Protein AF-A0A956G159-F1 (afdb_monomer_lite)

Radius of gyration: 17.7 Å; chains: 1; bounding box: 40×36×35 Å

Structure (mmCIF, N/CA/C/O backbone):
data_AF-A0A956G159-F1
#
_entry.id   AF-A0A956G159-F1
#
loop_
_atom_site.group_PDB
_atom_site.id
_atom_site.type_symbol
_atom_site.label_atom_id
_atom_site.label_alt_id
_atom_site.label_comp_id
_atom_site.label_asym_id
_atom_site.label_entity_id
_atom_site.label_seq_id
_atom_site.pdbx_PDB_ins_code
_atom_site.Cartn_x
_atom_site.Cartn_y
_atom_site.Cartn_z
_atom_site.occupancy
_atom_site.B_iso_or_equiv
_atom_site.auth_seq_id
_atom_site.auth_comp_id
_atom_site.auth_asym_id
_atom_site.auth_atom_id
_atom_site.pdbx_PDB_model_num
ATOM 1 N N . MET A 1 1 ? -13.056 20.901 -2.044 1.00 37.19 1 MET A N 1
ATOM 2 C CA . MET A 1 1 ? -13.528 20.233 -0.812 1.00 37.19 1 MET A CA 1
ATOM 3 C C . MET A 1 1 ? -12.951 18.829 -0.797 1.00 37.19 1 MET A C 1
ATOM 5 O O . MET A 1 1 ? -13.195 18.085 -1.737 1.00 37.19 1 MET A O 1
ATOM 9 N N . THR A 1 2 ? -12.125 18.491 0.190 1.00 42.09 2 THR A N 1
ATOM 10 C CA . THR A 1 2 ? -11.557 17.144 0.331 1.00 42.09 2 THR A CA 1
ATOM 11 C C . THR A 1 2 ? -12.661 16.194 0.795 1.00 42.09 2 THR A C 1
ATOM 13 O O . THR A 1 2 ? -13.190 16.339 1.894 1.00 42.09 2 THR A O 1
ATOM 16 N N . ARG A 1 3 ? -13.065 15.252 -0.067 1.00 57.03 3 ARG A N 1
ATOM 17 C CA . ARG A 1 3 ? -13.990 14.172 0.305 1.00 57.03 3 ARG A CA 1
ATOM 18 C C . ARG A 1 3 ? -13.295 13.305 1.357 1.00 57.03 3 ARG A C 1
ATOM 20 O O . ARG A 1 3 ? -12.344 12.591 1.048 1.00 57.03 3 ARG A O 1
ATOM 27 N N . LYS A 1 4 ? -13.728 13.423 2.610 1.00 62.12 4 LYS A N 1
ATOM 28 C CA . LYS A 1 4 ? -13.316 12.530 3.692 1.00 62.12 4 LYS A CA 1
ATOM 29 C C . LYS A 1 4 ? -14.295 11.357 3.710 1.00 62.12 4 LYS A C 1
ATOM 31 O O . LYS A 1 4 ? -15.493 11.589 3.820 1.00 62.12 4 LYS A O 1
ATOM 36 N N . PHE A 1 5 ? -13.787 10.141 3.538 1.00 65.56 5 PHE A N 1
ATOM 37 C CA . PHE A 1 5 ? -14.552 8.924 3.816 1.00 65.56 5 PHE A CA 1
ATOM 38 C C . PHE A 1 5 ? -14.679 8.762 5.327 1.00 65.56 5 PHE A C 1
ATOM 40 O O . PHE A 1 5 ? -13.792 9.223 6.056 1.00 65.56 5 PHE A O 1
ATOM 47 N N . SER A 1 6 ? -15.772 8.153 5.775 1.00 74.94 6 SER A N 1
ATOM 48 C CA . SER A 1 6 ? -15.936 7.817 7.186 1.00 74.94 6 SER A CA 1
ATOM 49 C C . SER A 1 6 ? -15.000 6.676 7.585 1.00 74.94 6 SER A C 1
ATOM 51 O O . SER A 1 6 ? -14.491 5.942 6.734 1.00 74.94 6 SER A O 1
ATOM 53 N N . GLU A 1 7 ? -14.750 6.550 8.884 1.00 66.62 7 GLU A N 1
ATOM 54 C CA . GLU A 1 7 ? -13.915 5.487 9.449 1.00 66.62 7 GLU A CA 1
ATOM 55 C C . GLU A 1 7 ? -14.490 4.105 9.098 1.00 66.62 7 GLU A C 1
ATOM 57 O O . GLU A 1 7 ? -13.752 3.219 8.675 1.00 66.62 7 GLU A O 1
ATOM 62 N N . GLU A 1 8 ? -15.822 3.954 9.110 1.00 72.69 8 GLU A N 1
ATOM 63 C CA . GLU A 1 8 ? -16.472 2.691 8.735 1.00 72.69 8 GLU A CA 1
ATOM 64 C C . GLU A 1 8 ? -16.258 2.338 7.256 1.00 72.69 8 GLU A C 1
ATOM 66 O O . GLU A 1 8 ? -16.099 1.170 6.904 1.00 72.69 8 GLU A O 1
ATOM 71 N N . GLN A 1 9 ? -16.219 3.343 6.374 1.00 77.06 9 GLN A N 1
ATOM 72 C CA . GLN A 1 9 ? -15.929 3.120 4.958 1.00 77.06 9 GLN A CA 1
ATOM 73 C C . GLN A 1 9 ? -14.485 2.668 4.747 1.00 77.06 9 GLN A C 1
ATOM 75 O O . GLN A 1 9 ? -14.236 1.831 3.886 1.00 77.06 9 GLN A O 1
ATOM 80 N N . ILE A 1 10 ? -13.541 3.209 5.521 1.00 75.06 10 ILE A N 1
ATOM 81 C CA . ILE A 1 10 ? -12.131 2.818 5.446 1.00 75.06 10 ILE A CA 1
ATOM 82 C C . ILE A 1 10 ? -11.950 1.371 5.917 1.00 75.06 10 ILE A C 1
ATOM 84 O O . ILE A 1 10 ? -11.295 0.599 5.221 1.00 75.06 10 ILE A O 1
ATOM 88 N N . VAL A 1 11 ? -12.575 0.988 7.034 1.00 79.06 11 VAL A N 1
ATOM 89 C CA . VAL A 1 11 ? -12.523 -0.392 7.548 1.00 79.06 11 VAL A CA 1
ATOM 90 C C . VAL A 1 11 ? -13.101 -1.378 6.530 1.00 79.06 11 VAL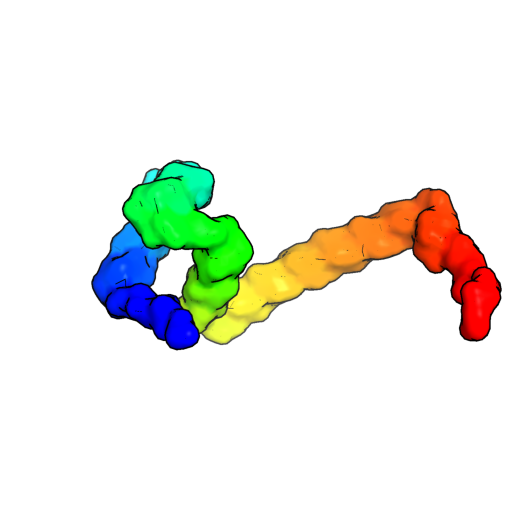 A C 1
ATOM 92 O O . VAL A 1 11 ? -12.431 -2.345 6.186 1.00 79.06 11 VAL A O 1
ATOM 95 N N . GLY A 1 12 ? -14.274 -1.094 5.952 1.00 81.75 12 GLY A N 1
ATOM 96 C CA . GLY A 1 12 ? -14.876 -1.986 4.951 1.00 81.75 12 GLY A CA 1
ATOM 97 C C . GLY A 1 12 ? -14.042 -2.135 3.671 1.00 81.75 12 GLY A C 1
ATOM 98 O O . GLY A 1 12 ? -13.993 -3.209 3.077 1.00 81.75 12 GLY A O 1
ATOM 99 N N . ILE A 1 13 ? -13.334 -1.078 3.260 1.00 80.62 13 ILE A N 1
ATOM 100 C CA . ILE A 1 13 ? -12.393 -1.130 2.132 1.00 80.62 13 ILE A CA 1
ATOM 101 C C . ILE A 1 13 ? -11.194 -2.035 2.453 1.00 80.62 13 ILE A C 1
ATOM 103 O O . ILE A 1 13 ? -10.759 -2.796 1.590 1.00 80.62 13 ILE A O 1
ATOM 107 N N . LEU A 1 14 ? -10.648 -1.948 3.669 1.00 77.44 14 LEU A N 1
ATOM 108 C CA . LEU A 1 14 ? -9.518 -2.773 4.102 1.00 77.44 14 LEU A CA 1
ATOM 109 C C . LEU A 1 14 ? -9.915 -4.250 4.206 1.00 77.44 14 LEU A C 1
ATOM 111 O O . LEU A 1 14 ? -9.214 -5.094 3.657 1.00 77.44 14 LEU A O 1
ATOM 115 N N . GLU A 1 15 ? -11.073 -4.549 4.799 1.00 81.00 15 GLU A N 1
ATOM 116 C CA . GLU A 1 15 ? -11.609 -5.914 4.885 1.00 81.00 15 GLU A CA 1
ATOM 117 C C . GLU A 1 15 ? -11.853 -6.527 3.498 1.00 81.00 15 GLU A C 1
ATOM 119 O O . GLU A 1 15 ? -11.527 -7.689 3.271 1.00 81.00 15 GLU A O 1
ATOM 124 N N . ALA A 1 16 ? -12.375 -5.751 2.541 1.00 81.25 16 ALA A N 1
ATOM 125 C CA . ALA A 1 16 ? -12.568 -6.212 1.165 1.00 81.25 16 ALA A CA 1
ATOM 126 C C . ALA A 1 16 ? -11.236 -6.572 0.483 1.00 81.25 16 ALA A C 1
ATOM 128 O O . ALA A 1 16 ? -11.137 -7.585 -0.215 1.00 81.25 16 ALA A O 1
ATOM 129 N N . ILE A 1 17 ? -10.191 -5.772 0.715 1.00 78.19 17 ILE A N 1
ATOM 130 C CA . ILE A 1 17 ? -8.844 -6.033 0.193 1.00 78.19 17 ILE A CA 1
ATOM 131 C C . ILE A 1 17 ? -8.228 -7.268 0.864 1.00 78.19 17 ILE A C 1
ATOM 133 O O . ILE A 1 17 ? -7.664 -8.110 0.165 1.00 78.19 17 ILE A O 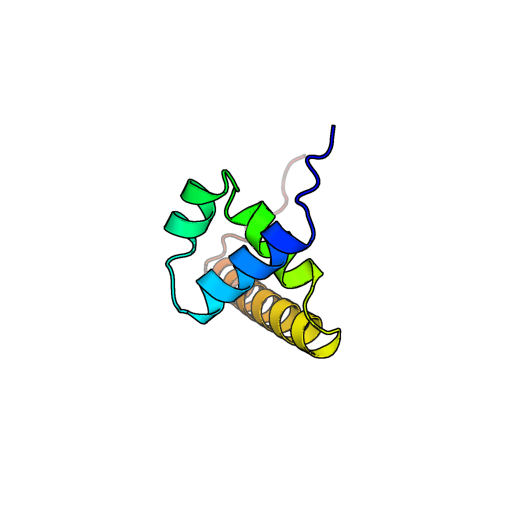1
ATOM 137 N N . GLU A 1 18 ? -8.360 -7.417 2.186 1.00 72.19 18 GLU A N 1
ATOM 138 C CA . GLU A 1 18 ? -7.887 -8.599 2.925 1.00 72.19 18 GLU A CA 1
ATOM 139 C C . GLU A 1 18 ? -8.631 -9.879 2.527 1.00 72.19 18 GLU A C 1
ATOM 141 O O . GLU A 1 18 ? -8.020 -10.943 2.415 1.00 72.19 18 GLU A O 1
ATOM 146 N N . ALA A 1 19 ? -9.927 -9.778 2.225 1.00 81.38 19 ALA A N 1
ATOM 147 C CA . ALA A 1 19 ? -10.732 -10.869 1.680 1.00 81.38 19 ALA A CA 1
ATOM 148 C C . ALA A 1 19 ? -10.339 -11.255 0.238 1.00 81.38 19 ALA A C 1
ATOM 150 O O . ALA A 1 19 ? -10.857 -12.235 -0.303 1.00 81.38 19 ALA A O 1
ATOM 151 N N . GLY A 1 20 ? -9.417 -10.512 -0.384 1.00 79.19 20 GLY A N 1
ATOM 152 C CA . GLY A 1 20 ? -8.896 -10.781 -1.719 1.00 79.19 20 GLY A CA 1
ATOM 153 C C . GLY A 1 20 ? -9.742 -10.201 -2.851 1.00 79.19 20 GLY A C 1
ATOM 154 O O . GLY A 1 20 ? -9.597 -10.636 -3.997 1.00 79.19 20 GLY A O 1
ATOM 155 N N . GLU A 1 21 ? -10.627 -9.234 -2.578 1.00 84.19 21 GLU A N 1
ATOM 156 C CA . GLU A 1 21 ? -11.322 -8.534 -3.654 1.00 84.19 21 GLU A CA 1
ATOM 157 C C . GLU A 1 21 ? -10.347 -7.733 -4.521 1.00 84.19 21 GLU A C 1
ATOM 159 O O . GLU A 1 21 ? -9.365 -7.143 -4.064 1.00 84.19 21 GLU A O 1
ATOM 164 N N . SER A 1 22 ? -10.641 -7.695 -5.822 1.00 84.19 22 SER A N 1
ATOM 165 C CA . SER A 1 22 ? -9.856 -6.899 -6.755 1.00 84.19 22 SER A CA 1
ATOM 166 C C . SER A 1 22 ? -9.952 -5.420 -6.398 1.00 84.19 22 SER A C 1
ATOM 168 O O . SER A 1 22 ? -11.044 -4.858 -6.314 1.00 84.19 22 SER A O 1
ATOM 170 N N . ILE A 1 23 ? -8.793 -4.772 -6.305 1.00 79.00 23 ILE A N 1
ATOM 171 C CA . ILE A 1 23 ? -8.664 -3.328 -6.100 1.00 79.00 23 ILE A CA 1
ATOM 172 C C . ILE A 1 23 ? -9.526 -2.529 -7.093 1.00 79.00 23 ILE A C 1
ATOM 174 O O . ILE A 1 23 ? -10.097 -1.509 -6.722 1.00 79.00 23 ILE A O 1
ATOM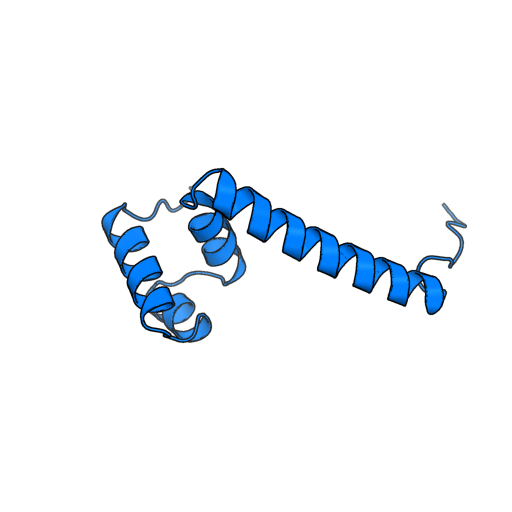 178 N N . ASP A 1 24 ? -9.657 -2.984 -8.343 1.00 81.62 24 ASP A N 1
ATOM 179 C CA . ASP A 1 24 ? -10.488 -2.300 -9.343 1.00 81.62 24 ASP A CA 1
ATOM 180 C C . ASP A 1 24 ? -11.984 -2.349 -9.003 1.00 81.62 24 ASP A C 1
ATOM 182 O O . ASP A 1 24 ? -12.698 -1.375 -9.241 1.00 81.62 24 ASP A O 1
ATOM 186 N N . LYS A 1 25 ? -12.447 -3.447 -8.399 1.00 84.19 25 LYS A N 1
ATOM 187 C CA . LYS A 1 25 ? -13.832 -3.604 -7.949 1.00 84.19 25 LYS A CA 1
ATOM 188 C C . LYS A 1 25 ? -14.110 -2.723 -6.730 1.00 84.19 25 LYS A C 1
ATOM 190 O O . LYS A 1 25 ? -15.054 -1.945 -6.748 1.00 84.19 25 LYS A O 1
ATOM 195 N N . VAL A 1 26 ? -13.210 -2.734 -5.747 1.00 84.44 26 VAL A N 1
ATOM 196 C CA . VAL A 1 26 ? -13.292 -1.867 -4.559 1.00 84.44 26 VAL A CA 1
ATOM 197 C C . VAL A 1 26 ? -13.264 -0.384 -4.954 1.00 84.44 26 VAL A C 1
ATOM 199 O O . VAL A 1 26 ? -14.043 0.425 -4.456 1.00 84.44 26 VAL A O 1
ATOM 202 N N . CYS A 1 27 ? -12.414 0.001 -5.909 1.00 84.00 27 CYS A N 1
ATOM 203 C CA . CYS A 1 27 ? -12.399 1.360 -6.446 1.00 84.00 27 CYS A CA 1
ATOM 204 C C . CYS A 1 27 ? -13.719 1.743 -7.131 1.00 84.00 27 CYS A C 1
ATOM 206 O O . CYS A 1 27 ? -14.171 2.878 -6.976 1.00 84.00 27 CYS A O 1
ATOM 208 N N . PHE A 1 28 ? -14.335 0.821 -7.870 1.00 84.75 28 PHE A N 1
ATOM 209 C CA . PHE A 1 28 ? -15.616 1.053 -8.533 1.00 84.75 28 PHE A CA 1
ATOM 210 C C . PHE A 1 28 ? -16.762 1.206 -7.524 1.00 84.75 28 PHE A C 1
ATOM 212 O O . PHE A 1 28 ? -17.498 2.191 -7.587 1.00 84.75 28 PHE A O 1
ATOM 219 N N . ASP A 1 29 ? -16.851 0.297 -6.553 1.00 83.31 29 ASP A N 1
ATOM 220 C CA . ASP A 1 29 ? -17.938 0.246 -5.569 1.00 83.31 29 ASP A CA 1
ATOM 221 C C . ASP A 1 29 ? -17.924 1.457 -4.622 1.00 83.31 29 ASP A C 1
ATOM 223 O O . ASP A 1 29 ? -18.973 1.995 -4.266 1.00 83.31 29 ASP A O 1
ATOM 227 N N . TYR A 1 30 ? -16.734 1.952 -4.271 1.00 79.75 30 TYR A N 1
ATOM 228 C CA . TYR A 1 30 ? -16.567 3.097 -3.370 1.00 79.75 30 TYR A CA 1
ATOM 229 C C . TYR A 1 30 ? -16.303 4.429 -4.099 1.00 79.75 30 TYR A C 1
ATOM 231 O O . TYR A 1 30 ? -16.132 5.469 -3.454 1.00 79.75 30 TYR A O 1
ATOM 239 N N . GLY A 1 31 ? -16.272 4.435 -5.43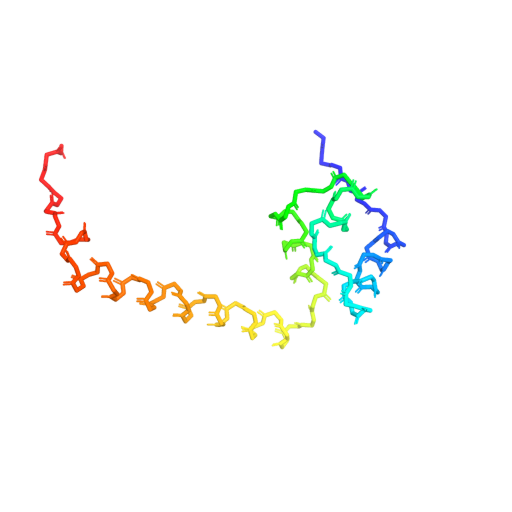9 1.00 81.00 31 GLY A N 1
ATOM 240 C CA . GLY A 1 31 ? -16.028 5.636 -6.247 1.00 81.00 31 GLY A CA 1
ATOM 241 C C . GLY A 1 31 ? -14.646 6.262 -6.017 1.00 81.00 31 GLY A C 1
ATOM 242 O O . GLY A 1 31 ? -14.506 7.489 -5.987 1.00 81.00 31 GLY A O 1
ATOM 243 N N . LEU A 1 32 ? -13.630 5.422 -5.812 1.00 77.56 32 LEU A N 1
ATOM 244 C CA . LEU A 1 32 ? -12.254 5.801 -5.491 1.00 77.56 32 LEU A CA 1
ATOM 245 C C . LEU A 1 32 ? -11.365 5.655 -6.720 1.00 77.56 32 LEU A C 1
ATOM 247 O O . LEU A 1 32 ? -11.515 4.724 -7.506 1.00 77.56 32 LEU A O 1
ATOM 251 N N . SER A 1 33 ? -10.344 6.501 -6.837 1.00 77.56 33 SER A N 1
ATOM 252 C CA . SER A 1 33 ? -9.230 6.187 -7.729 1.00 77.56 33 SER A CA 1
ATOM 253 C C . SER A 1 33 ? -8.265 5.215 -7.045 1.00 77.56 33 SER A C 1
ATOM 255 O O . SER A 1 33 ? -8.063 5.266 -5.830 1.00 77.56 33 SER A O 1
ATOM 257 N N . ARG A 1 34 ? -7.597 4.372 -7.841 1.00 74.81 34 ARG A N 1
ATOM 258 C CA . ARG A 1 34 ? -6.542 3.458 -7.363 1.00 74.81 34 ARG A CA 1
ATOM 259 C C . ARG A 1 34 ? -5.439 4.171 -6.582 1.00 74.81 34 ARG A C 1
ATOM 261 O O . ARG A 1 34 ? -4.855 3.596 -5.670 1.00 74.81 34 ARG A O 1
ATOM 268 N N . HIS A 1 35 ? -5.148 5.413 -6.957 1.00 73.12 35 HIS A N 1
ATOM 269 C CA . HIS A 1 35 ? -4.148 6.238 -6.292 1.00 73.12 35 HIS A CA 1
ATOM 270 C C . HIS A 1 35 ? -4.608 6.662 -4.892 1.00 73.12 35 HIS A C 1
ATOM 272 O O . HIS A 1 35 ? -3.883 6.455 -3.924 1.00 73.12 35 HIS A O 1
ATOM 278 N N . LEU A 1 36 ? -5.849 7.151 -4.780 1.00 71.69 36 LEU A N 1
ATOM 279 C CA . LEU A 1 36 ? -6.434 7.577 -3.509 1.00 71.69 36 LEU A CA 1
ATOM 280 C C . LEU A 1 36 ? -6.599 6.406 -2.535 1.00 71.69 36 LEU A C 1
ATOM 282 O O . LEU A 1 36 ? -6.366 6.559 -1.340 1.00 71.69 36 LEU A O 1
ATOM 286 N N . LEU A 1 37 ? -6.980 5.232 -3.044 1.00 75.00 37 LEU A N 1
ATOM 287 C CA . LEU A 1 37 ? -7.044 4.014 -2.243 1.00 75.00 37 LEU A CA 1
ATOM 288 C C . LEU A 1 37 ? -5.671 3.675 -1.652 1.00 75.00 37 LEU A C 1
ATOM 290 O O . LEU A 1 37 ? -5.563 3.423 -0.458 1.00 75.00 37 LEU A O 1
ATOM 294 N N . ARG A 1 38 ? -4.615 3.723 -2.471 1.00 71.25 38 ARG A N 1
ATOM 295 C CA . ARG A 1 38 ? -3.252 3.400 -2.038 1.00 71.25 38 ARG A CA 1
ATOM 296 C C . ARG A 1 38 ? -2.744 4.374 -0.971 1.00 71.25 38 ARG A C 1
ATOM 298 O O . ARG A 1 38 ? -2.218 3.927 0.039 1.00 71.25 38 ARG A O 1
ATOM 305 N N . GLU A 1 39 ? -2.970 5.677 -1.146 1.00 71.31 39 GLU A N 1
ATOM 306 C CA . GLU A 1 39 ? -2.662 6.687 -0.120 1.00 71.31 39 GLU A CA 1
ATOM 307 C C . GLU A 1 39 ? -3.407 6.439 1.197 1.00 71.31 39 GLU A C 1
ATOM 309 O O . GLU A 1 39 ? -2.820 6.597 2.264 1.00 71.31 39 GLU A O 1
ATOM 314 N N . ARG A 1 40 ? -4.689 6.048 1.144 1.00 68.81 40 ARG A N 1
ATOM 315 C CA . ARG A 1 40 ? -5.504 5.802 2.346 1.00 68.81 40 ARG A CA 1
ATOM 316 C C . ARG A 1 40 ? -5.129 4.518 3.068 1.00 68.81 40 ARG A C 1
ATOM 318 O O . ARG A 1 40 ? -5.054 4.537 4.287 1.00 68.81 40 ARG A O 1
ATOM 325 N N . VAL A 1 41 ? -4.865 3.439 2.334 1.00 69.25 41 VAL A N 1
ATOM 326 C CA . VAL A 1 41 ? -4.411 2.175 2.928 1.00 69.25 41 VAL A CA 1
ATOM 327 C C . VAL A 1 41 ? -3.064 2.397 3.604 1.00 69.25 41 VAL A C 1
ATOM 329 O O . VAL A 1 41 ? -2.932 2.129 4.789 1.00 69.25 41 VAL A O 1
ATOM 332 N N . VAL A 1 42 ? -2.105 3.025 2.913 1.00 65.75 42 VAL A N 1
ATOM 333 C CA . VAL A 1 42 ? -0.827 3.430 3.520 1.00 65.75 42 VAL A CA 1
ATOM 334 C C . VAL A 1 42 ? -1.053 4.418 4.672 1.00 65.75 42 VAL A C 1
ATOM 336 O O . VAL A 1 42 ? -0.283 4.428 5.618 1.00 65.75 42 VAL A O 1
ATOM 339 N N . GLY A 1 43 ? -2.117 5.221 4.621 1.00 65.94 43 GLY A N 1
ATOM 340 C CA . GLY A 1 43 ? -2.668 6.085 5.670 1.00 65.94 43 GLY A CA 1
ATOM 341 C C . GLY A 1 43 ? -2.823 5.442 7.055 1.00 65.94 43 GLY A C 1
ATOM 342 O O . GLY A 1 43 ? -2.433 6.047 8.055 1.00 65.94 43 GLY A O 1
ATOM 343 N N . GLU A 1 44 ? -3.362 4.229 7.074 1.00 64.25 44 GLU A N 1
ATOM 344 C CA . GLU A 1 44 ? -3.825 3.519 8.276 1.00 64.25 44 GLU A CA 1
ATOM 345 C C . GLU A 1 44 ? -2.894 2.374 8.706 1.00 64.25 44 GLU A C 1
ATOM 347 O O . GLU A 1 44 ? -3.071 1.806 9.779 1.00 64.25 44 GLU A O 1
ATOM 352 N N . LEU A 1 45 ? -1.889 2.041 7.890 1.00 63.06 45 LEU A N 1
ATOM 353 C CA . LEU A 1 45 ? -0.865 1.054 8.238 1.00 63.06 45 LEU A CA 1
ATOM 354 C C . LEU A 1 45 ? -0.080 1.484 9.485 1.00 63.06 45 LEU A C 1
ATOM 356 O O . LEU A 1 45 ? 0.219 2.675 9.670 1.00 63.06 45 LEU A O 1
ATOM 360 N N . SER A 1 46 ? 0.335 0.506 10.297 1.00 63.97 46 SER A N 1
ATOM 361 C CA . SER A 1 46 ? 1.253 0.777 11.403 1.00 63.97 46 SER A CA 1
ATOM 362 C C . SER A 1 46 ? 2.549 1.419 10.869 1.00 63.97 46 SER A C 1
ATOM 364 O O . SER A 1 46 ? 2.894 1.258 9.691 1.00 63.97 46 SER A O 1
ATOM 366 N N . PRO A 1 47 ? 3.310 2.156 11.696 1.00 62.44 47 PRO A N 1
ATOM 367 C CA . PRO A 1 47 ? 4.579 2.745 11.270 1.00 62.44 47 PRO A CA 1
ATOM 368 C C . PRO A 1 47 ? 5.533 1.720 10.636 1.00 62.44 47 PRO A C 1
ATOM 370 O O . PRO A 1 47 ? 6.226 2.040 9.669 1.00 62.44 47 PRO A O 1
ATOM 373 N N . GLU A 1 48 ? 5.537 0.483 11.143 1.00 64.62 48 GLU A N 1
ATOM 374 C CA . GLU A 1 48 ? 6.360 -0.612 10.627 1.00 64.62 48 GLU A CA 1
ATOM 375 C C . GLU A 1 48 ? 5.894 -1.096 9.244 1.00 64.62 48 GLU A C 1
ATOM 377 O O . GLU A 1 48 ? 6.710 -1.377 8.361 1.00 64.62 48 GLU A O 1
ATOM 382 N N . GLU A 1 49 ? 4.583 -1.167 9.030 1.00 58.72 49 GLU A N 1
ATOM 383 C CA . GLU A 1 49 ? 3.985 -1.597 7.765 1.00 58.72 49 GLU A CA 1
ATOM 384 C C . GLU A 1 49 ? 4.093 -0.516 6.683 1.00 58.72 49 GLU A C 1
ATOM 386 O O . GLU A 1 49 ? 4.440 -0.817 5.537 1.00 58.72 49 GLU A O 1
ATOM 391 N N . ARG A 1 50 ? 3.905 0.760 7.052 1.00 66.50 50 ARG A N 1
ATOM 392 C CA . ARG A 1 50 ? 4.201 1.915 6.189 1.00 66.50 50 ARG A CA 1
ATOM 393 C C . ARG A 1 50 ? 5.631 1.887 5.682 1.00 66.50 50 ARG A C 1
ATOM 395 O O . ARG A 1 50 ? 5.858 2.105 4.493 1.00 66.50 50 ARG A O 1
ATOM 402 N N . LEU A 1 51 ? 6.584 1.643 6.582 1.00 63.81 51 LEU A N 1
ATOM 403 C CA . LEU A 1 51 ? 7.999 1.610 6.238 1.00 63.81 51 LEU A CA 1
ATOM 404 C C . LEU A 1 51 ? 8.277 0.507 5.212 1.00 63.81 51 LEU A C 1
ATOM 406 O O . LEU A 1 51 ? 8.899 0.790 4.194 1.00 63.81 51 LEU A O 1
ATOM 410 N N . ARG A 1 52 ? 7.726 -0.701 5.401 1.00 68.94 52 ARG A N 1
ATOM 411 C CA . ARG A 1 52 ? 7.867 -1.802 4.431 1.00 68.94 52 ARG A CA 1
ATOM 412 C C . ARG A 1 52 ? 7.310 -1.472 3.052 1.00 68.94 52 ARG A C 1
ATOM 414 O O . ARG A 1 52 ? 7.969 -1.751 2.054 1.00 68.94 52 ARG A O 1
ATOM 421 N N . VAL A 1 53 ? 6.107 -0.902 2.979 1.00 68.00 53 VAL A N 1
ATOM 422 C CA . VAL A 1 53 ? 5.486 -0.558 1.688 1.00 68.00 53 VAL A CA 1
ATOM 423 C C . VAL A 1 53 ? 6.297 0.524 0.973 1.00 68.00 53 VAL A C 1
ATOM 425 O O . VAL A 1 53 ? 6.589 0.389 -0.215 1.00 68.00 53 VAL A O 1
ATOM 428 N N . LEU A 1 54 ? 6.728 1.559 1.700 1.00 67.06 54 LEU A N 1
ATOM 429 C CA . LEU A 1 54 ? 7.574 2.620 1.150 1.00 67.06 54 LEU A CA 1
ATOM 430 C C . LEU A 1 54 ? 8.948 2.099 0.710 1.00 67.06 54 LEU A C 1
ATOM 432 O O . LEU A 1 54 ? 9.454 2.527 -0.326 1.00 67.06 54 LEU A O 1
ATOM 436 N N . GLU A 1 55 ? 9.552 1.172 1.454 1.00 72.69 55 GLU A N 1
ATOM 437 C CA . GLU A 1 55 ? 10.814 0.524 1.084 1.00 72.69 55 GLU A CA 1
ATOM 438 C C . GLU A 1 55 ? 10.671 -0.347 -0.168 1.00 72.69 55 GLU A C 1
ATOM 440 O O . GLU A 1 55 ? 11.541 -0.311 -1.042 1.00 72.69 55 GLU A O 1
ATOM 445 N N . GLU A 1 56 ? 9.574 -1.094 -0.297 1.00 74.19 56 GLU A N 1
ATOM 446 C CA . GLU A 1 56 ? 9.292 -1.907 -1.480 1.00 74.19 56 GLU A CA 1
ATOM 447 C C . GLU A 1 56 ? 9.071 -1.046 -2.731 1.00 74.19 56 GLU A C 1
ATOM 449 O O . GLU A 1 56 ? 9.639 -1.334 -3.791 1.00 74.19 56 GLU A O 1
ATOM 454 N N . ASP A 1 57 ? 8.316 0.045 -2.609 1.00 75.44 57 ASP A N 1
ATOM 455 C CA . ASP A 1 57 ? 8.134 0.998 -3.703 1.00 75.44 57 ASP A CA 1
ATOM 456 C C . ASP A 1 57 ? 9.455 1.700 -4.056 1.00 75.44 57 ASP A C 1
ATOM 458 O O . ASP A 1 57 ? 9.770 1.867 -5.235 1.00 75.44 57 ASP A O 1
ATOM 462 N N . ASN A 1 58 ? 10.292 2.034 -3.068 1.00 76.88 58 ASN A N 1
ATOM 463 C CA . ASN A 1 58 ? 11.621 2.602 -3.305 1.00 76.88 58 ASN A CA 1
ATOM 464 C C . ASN A 1 58 ? 12.546 1.611 -4.028 1.00 76.88 58 ASN A C 1
ATOM 466 O O . ASN A 1 58 ? 13.295 2.006 -4.923 1.00 76.88 58 ASN A O 1
ATOM 470 N N . ARG A 1 59 ? 12.473 0.321 -3.675 1.00 78.50 59 ARG A N 1
ATOM 471 C CA . ARG A 1 59 ? 13.209 -0.755 -4.350 1.00 78.50 59 ARG A CA 1
ATOM 472 C C . ARG A 1 59 ? 12.776 -0.872 -5.809 1.00 78.50 59 ARG A C 1
ATOM 474 O O . ARG A 1 59 ? 13.637 -0.815 -6.683 1.00 78.50 59 ARG A O 1
ATOM 481 N N . ARG A 1 60 ? 11.467 -0.938 -6.082 1.00 73.94 60 ARG A N 1
ATOM 482 C CA . ARG A 1 60 ? 10.934 -0.967 -7.458 1.00 73.94 60 ARG A CA 1
ATOM 483 C C . ARG A 1 60 ? 11.327 0.272 -8.257 1.00 73.94 60 ARG A C 1
ATOM 485 O O . ARG A 1 60 ? 11.729 0.153 -9.409 1.00 73.94 60 ARG A O 1
ATOM 492 N N . LEU A 1 61 ? 11.242 1.459 -7.656 1.00 73.12 61 LEU A N 1
ATOM 493 C CA . LEU A 1 61 ? 11.642 2.707 -8.307 1.00 73.12 61 LEU A CA 1
ATOM 494 C C . LEU A 1 61 ? 13.136 2.721 -8.641 1.00 73.12 61 LEU A C 1
ATOM 496 O O . LEU A 1 61 ? 13.502 3.155 -9.727 1.00 73.12 61 LEU A O 1
ATOM 500 N N . LYS A 1 62 ? 13.996 2.219 -7.750 1.00 74.75 62 LYS A N 1
ATOM 501 C CA . LYS A 1 62 ? 15.440 2.091 -8.003 1.00 74.75 62 LYS A CA 1
ATOM 502 C C . LYS A 1 62 ? 15.760 1.065 -9.083 1.00 74.75 62 LYS A C 1
ATOM 504 O O . LYS A 1 62 ? 16.657 1.312 -9.881 1.00 74.75 62 LYS A O 1
ATOM 509 N N . GLU A 1 63 ? 15.040 -0.052 -9.131 1.00 76.12 63 GLU A N 1
ATOM 510 C CA . GLU A 1 63 ? 15.186 -1.048 -10.199 1.00 76.12 63 GLU A CA 1
ATOM 511 C C . GLU A 1 63 ? 14.794 -0.466 -11.555 1.00 76.12 63 GLU A C 1
ATOM 513 O O . GLU A 1 63 ? 15.570 -0.560 -12.502 1.00 76.12 63 GLU A O 1
ATOM 518 N N . LEU A 1 64 ? 13.646 0.212 -11.632 1.00 73.69 64 LEU A N 1
ATOM 519 C CA . LEU A 1 64 ? 13.206 0.902 -12.845 1.00 73.69 64 LEU A CA 1
ATOM 520 C C . LEU A 1 64 ? 14.183 2.012 -13.249 1.00 73.69 64 LEU A C 1
ATOM 522 O O . LEU A 1 64 ? 14.518 2.132 -14.421 1.00 73.69 64 LEU A O 1
ATOM 526 N N . LEU A 1 65 ? 14.693 2.793 -12.292 1.00 73.50 65 LEU A N 1
ATOM 527 C CA . LEU A 1 65 ? 15.712 3.814 -12.548 1.00 73.50 65 LEU A CA 1
ATOM 528 C C . LEU A 1 65 ? 17.013 3.187 -13.073 1.00 73.50 65 LEU A C 1
ATOM 530 O O . LEU A 1 65 ? 17.622 3.714 -13.999 1.00 73.50 65 LEU A O 1
ATOM 534 N N . GLY A 1 66 ? 17.431 2.055 -12.503 1.00 73.19 66 GLY A N 1
ATOM 535 C CA . GLY A 1 66 ? 18.597 1.299 -12.952 1.00 73.19 66 GLY A CA 1
ATOM 536 C C . GLY A 1 66 ? 18.420 0.744 -14.364 1.00 73.19 66 GLY A C 1
ATOM 537 O O . GLY A 1 66 ? 19.336 0.853 -15.173 1.00 73.19 66 GLY A O 1
ATOM 538 N N . GLN A 1 67 ? 17.234 0.225 -14.686 1.00 71.81 67 GLN A N 1
ATOM 539 C CA . GLN A 1 67 ? 16.879 -0.232 -16.032 1.00 71.81 67 GLN A CA 1
ATOM 540 C C . GLN A 1 67 ? 16.878 0.924 -17.037 1.00 71.81 67 GLN A C 1
ATOM 542 O O .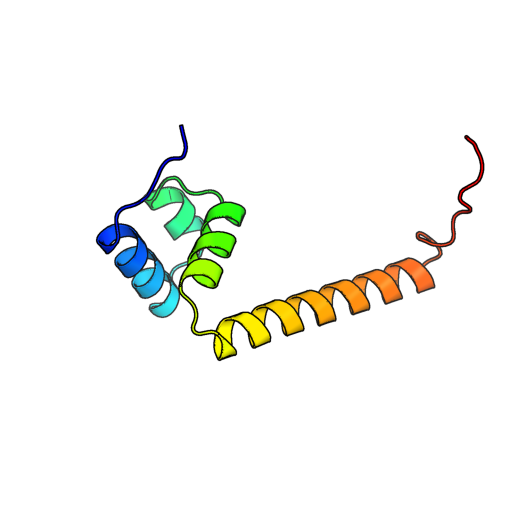 GLN A 1 67 ? 17.521 0.825 -18.073 1.00 71.81 67 GLN A O 1
ATOM 547 N N . LEU A 1 68 ? 16.251 2.053 -16.702 1.00 68.44 68 LEU A N 1
ATOM 548 C CA . LEU A 1 68 ? 16.206 3.246 -17.556 1.00 68.44 68 LEU A CA 1
ATOM 549 C C . LEU A 1 68 ? 17.583 3.910 -17.739 1.00 68.44 68 LEU A C 1
ATOM 551 O O . LEU A 1 68 ? 17.845 4.521 -18.776 1.00 68.44 68 LEU A O 1
ATOM 555 N N . SER A 1 69 ? 18.460 3.807 -16.736 1.00 68.38 69 SER A N 1
ATOM 556 C CA . SER A 1 69 ? 19.857 4.249 -16.811 1.00 68.38 69 SER A CA 1
ATOM 557 C C . SER A 1 69 ? 20.679 3.320 -17.706 1.00 68.38 69 SER A C 1
ATOM 559 O O . SER A 1 69 ? 21.406 3.786 -18.580 1.00 68.38 69 SER A O 1
ATOM 561 N N . LEU A 1 70 ? 20.489 2.002 -17.573 1.00 66.38 70 LEU A N 1
ATOM 562 C CA . LEU A 1 70 ? 21.129 0.998 -18.426 1.00 66.38 70 LEU A CA 1
ATOM 563 C C . LEU A 1 70 ? 20.658 1.085 -19.890 1.00 66.38 70 LEU A C 1
ATOM 565 O O . LEU A 1 70 ? 21.461 0.894 -20.799 1.00 66.38 70 LEU A O 1
ATOM 569 N N . GLU A 1 71 ? 19.386 1.421 -20.126 1.00 67.94 71 GLU A N 1
ATOM 570 C CA . GLU A 1 71 ? 18.813 1.693 -21.454 1.00 67.94 71 GLU A CA 1
ATOM 571 C C . GLU A 1 71 ? 19.197 3.080 -22.012 1.00 67.94 71 GLU A C 1
ATOM 573 O O . GLU A 1 71 ? 18.796 3.434 -23.121 1.00 67.94 71 GLU A O 1
ATOM 578 N N . GLY A 1 72 ? 19.979 3.880 -21.273 1.00 60.84 72 GLY A N 1
ATOM 579 C CA . GLY A 1 72 ? 20.474 5.192 -21.710 1.00 60.84 72 GLY A CA 1
ATOM 580 C C . GLY A 1 72 ? 19.398 6.277 -21.843 1.00 60.84 72 GLY A C 1
ATOM 581 O O . GLY A 1 72 ? 19.692 7.386 -22.285 1.00 60.84 72 GLY A O 1
ATOM 582 N N . LEU A 1 73 ? 18.1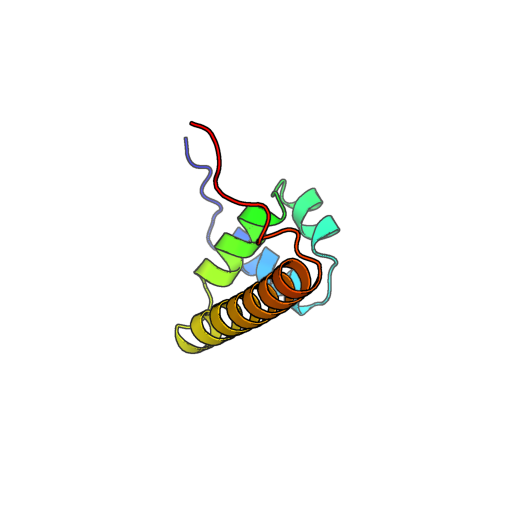55 5.991 -21.446 1.00 61.16 73 LEU A N 1
ATOM 583 C CA . LEU A 1 73 ? 17.019 6.917 -21.498 1.00 61.16 73 LEU A CA 1
ATOM 584 C C . LEU A 1 73 ? 17.148 8.056 -20.476 1.00 61.16 73 LEU A C 1
ATOM 586 O O . LEU A 1 73 ? 16.713 9.173 -20.746 1.00 61.16 73 LEU A O 1
ATOM 590 N N . LEU A 1 74 ? 17.770 7.784 -19.324 1.00 58.50 74 LEU A N 1
ATOM 591 C CA . LEU A 1 74 ? 18.087 8.791 -18.301 1.00 58.50 74 LEU A CA 1
ATOM 592 C C . LEU A 1 74 ? 19.381 9.568 -18.585 1.00 58.50 74 LEU A C 1
ATOM 594 O O . LEU A 1 74 ? 19.528 10.683 -18.092 1.00 58.50 74 LEU A O 1
ATOM 598 N N . ASP A 1 75 ? 20.286 9.000 -19.386 1.00 54.81 75 ASP A N 1
ATOM 599 C CA . ASP A 1 75 ? 21.587 9.595 -19.734 1.00 54.81 75 ASP A CA 1
ATOM 600 C C . ASP A 1 75 ? 21.522 10.462 -21.009 1.00 54.81 75 ASP A C 1
ATOM 602 O O . ASP A 1 75 ? 22.531 11.003 -21.474 1.00 54.81 75 ASP A O 1
ATOM 606 N N . ALA A 1 76 ? 20.320 10.655 -21.573 1.00 49.56 76 ALA A N 1
ATOM 607 C CA . ALA A 1 76 ? 20.085 11.676 -22.583 1.00 49.56 76 ALA A CA 1
ATOM 608 C C . ALA A 1 76 ? 20.393 13.043 -21.947 1.00 49.56 76 ALA A C 1
ATOM 610 O O . ALA A 1 76 ? 19.739 13.437 -20.977 1.00 49.56 76 ALA A O 1
ATOM 611 N N . PRO A 1 77 ? 21.421 13.760 -22.432 1.00 47.69 77 PRO A N 1
ATOM 612 C CA . PRO A 1 77 ? 21.994 14.856 -21.687 1.00 47.69 77 PRO A CA 1
ATOM 613 C C . PRO A 1 77 ? 20.932 15.922 -21.484 1.00 47.69 77 PRO A C 1
ATOM 615 O O . PRO A 1 77 ? 20.222 16.288 -22.421 1.00 47.69 77 PRO A O 1
ATOM 618 N N . SER A 1 78 ? 20.909 16.451 -20.264 1.00 55.50 78 SER A N 1
ATOM 619 C CA . SER A 1 78 ? 20.310 17.722 -19.864 1.00 55.50 78 SER A CA 1
ATOM 620 C C . SER A 1 78 ? 20.907 18.883 -20.685 1.00 55.50 78 SER A C 1
ATOM 622 O O . SER A 1 78 ? 21.600 19.765 -20.184 1.00 55.50 78 SER A O 1
ATOM 624 N N . ARG A 1 79 ? 20.745 18.834 -22.011 1.00 55.84 79 ARG A N 1
ATOM 625 C CA . ARG A 1 79 ? 21.186 19.829 -22.975 1.00 55.84 79 ARG A CA 1
ATOM 626 C C . ARG A 1 79 ? 19.954 20.495 -23.555 1.00 55.84 79 ARG A C 1
ATOM 628 O O . ARG A 1 79 ? 19.223 19.905 -24.344 1.00 55.84 79 ARG A O 1
ATOM 635 N N . ARG A 1 80 ? 19.912 21.792 -23.251 1.00 40.06 80 ARG A N 1
ATOM 636 C CA . ARG A 1 80 ? 19.096 22.870 -23.818 1.00 40.06 80 ARG A CA 1
ATOM 637 C C . ARG A 1 80 ? 17.764 23.080 -23.112 1.00 40.06 80 ARG A C 1
ATOM 639 O O . ARG A 1 80 ? 16.710 22.751 -23.643 1.00 40.06 80 ARG A O 1
ATOM 646 N N . TRP A 1 81 ? 17.844 23.775 -21.986 1.00 42.81 81 TRP A N 1
ATOM 647 C CA . TRP A 1 81 ? 17.574 25.217 -21.954 1.00 42.81 81 TRP A CA 1
ATOM 648 C C . TRP A 1 81 ? 18.412 25.865 -20.850 1.00 42.81 81 TRP A C 1
ATOM 650 O O . TRP A 1 81 ? 18.648 25.188 -19.827 1.00 42.81 81 TRP A O 1
#

Sequence (81 aa):
MTRKFSEEQIVGILEAIEAGESIDKVCFDYGLSRHLLRERVVGELSPEERLRVLEEDNRRLKELLGQLSLEGLLDAPSRRW

Secondary structure (DSSP, 8-state):
---PPPHHHHHHHHHHHHTT--HHHHHHHTT--HHHHHHHHHHHS-HHHHHHHHHHHHHHHHHHHHHHHHTTSS-S-----

pLDDT: mean 70.02, std 10.77, range [37.19, 84.75]

Foldseek 3Di:
DDDDDDPVLLVVLVVCVVVPHDLVVSCVVVVHDSVRNVCVVLVPDDPVVVVVVVVVVVVVVVVVVVVCVVVCVVVPDPDDD